Protein AF-A0A6L8XYD8-F1 (afdb_monomer_lite)

Radius of gyration: 29.07 Å; chains: 1; bounding box: 56×90×40 Å

Organism: NCBI:txid418240

Sequence (164 aa):
MSEISEVIQYLWQITEGWHLLPPSGKKESLHRYLQVWNFSRLAPAAAFGQTERKNKNMGYSQGLYEREVIIRFSDADSEANLYTASPVWIRKFDKLVAEHPENFREVKKETYQGKVIAKDYTFPKRFLSVRTKDIKRNLTDEQRKEISDQMKTMRAKRKTDSMP

Foldseek 3Di:
DDPPVVVVVVVVVVVVPPPDDDPDDDPVVVVVVVVVVVVVPPDPPPPPPPPPPVPPPPDDDDDPVRFDWDWDDDPVDQKIKIKTQHPVVVVVLVVCCVVPVVFKDWDDFDDDPNHTRMTMMMGGPVVDDDDPDDPPDPQDPVNVVVVVVVVVVVVVVVVVVPDD

Structure (mmCIF, N/CA/C/O backbone):
data_AF-A0A6L8XYD8-F1
#
_entry.id   AF-A0A6L8XYD8-F1
#
loop_
_atom_site.group_PDB
_atom_site.id
_atom_site.type_symbol
_atom_site.label_atom_id
_atom_site.label_alt_id
_atom_site.label_comp_id
_atom_site.label_asym_id
_atom_site.label_entity_id
_atom_site.label_seq_id
_atom_site.pdbx_PDB_ins_code
_atom_site.Cartn_x
_atom_site.Cartn_y
_atom_site.Cartn_z
_atom_site.occupancy
_atom_site.B_iso_or_equiv
_atom_site.auth_seq_id
_atom_site.auth_comp_id
_atom_site.auth_asym_id
_atom_site.auth_atom_id
_atom_site.pdbx_PDB_model_num
ATOM 1 N N . MET A 1 1 ? 33.872 68.572 9.509 1.00 43.12 1 MET A N 1
ATOM 2 C CA . MET A 1 1 ? 32.804 68.054 8.629 1.00 43.12 1 MET A CA 1
ATOM 3 C C . MET A 1 1 ? 33.426 67.314 7.461 1.00 43.12 1 MET A C 1
ATOM 5 O O . MET A 1 1 ? 34.028 67.944 6.604 1.00 43.12 1 MET A O 1
ATOM 9 N N . SER A 1 2 ? 33.297 65.997 7.420 1.00 40.94 2 SER A N 1
ATOM 10 C CA . SER A 1 2 ? 32.634 65.325 6.297 1.00 40.94 2 SER A CA 1
ATOM 11 C C . SER A 1 2 ? 32.635 63.829 6.591 1.00 40.94 2 SER A C 1
ATOM 13 O O . SER A 1 2 ? 33.678 63.204 6.760 1.00 40.94 2 SER A O 1
ATOM 15 N N . GLU A 1 3 ? 31.431 63.280 6.685 1.00 53.12 3 GLU A N 1
ATOM 16 C CA . GLU A 1 3 ? 31.060 61.898 7.023 1.00 53.12 3 GLU A CA 1
ATOM 17 C C . GLU A 1 3 ? 31.572 60.844 6.013 1.00 53.12 3 GLU A C 1
ATOM 19 O O . GLU A 1 3 ? 31.119 59.706 5.990 1.00 53.12 3 GLU A O 1
ATOM 24 N N . ILE A 1 4 ? 32.538 61.200 5.165 1.00 47.22 4 ILE A N 1
ATOM 25 C CA . ILE A 1 4 ? 33.105 60.337 4.123 1.00 47.22 4 ILE A CA 1
ATOM 26 C C . ILE A 1 4 ? 34.271 59.499 4.682 1.00 47.22 4 ILE A C 1
ATOM 28 O O . ILE A 1 4 ? 34.589 58.438 4.148 1.00 47.22 4 ILE A O 1
ATOM 32 N N . SER A 1 5 ? 34.876 59.921 5.797 1.00 45.50 5 SER A N 1
ATOM 33 C CA . SER A 1 5 ? 36.032 59.239 6.398 1.00 45.50 5 SER A CA 1
ATOM 34 C C . SER A 1 5 ? 35.672 57.940 7.136 1.00 45.50 5 SER A C 1
ATOM 36 O O . SER A 1 5 ? 36.442 56.982 7.093 1.00 45.50 5 SER A O 1
ATOM 38 N N . GLU A 1 6 ? 34.509 57.864 7.788 1.00 45.56 6 GLU A N 1
ATOM 39 C CA . GLU A 1 6 ? 34.119 56.669 8.561 1.00 45.56 6 GLU A CA 1
ATOM 40 C C . GLU A 1 6 ? 33.593 55.535 7.669 1.00 45.56 6 GLU A C 1
ATOM 42 O O . GLU A 1 6 ? 33.828 54.358 7.947 1.00 45.56 6 GLU A O 1
ATOM 47 N N . VAL A 1 7 ? 32.968 55.867 6.534 1.00 47.25 7 VAL A N 1
ATOM 48 C CA . VAL A 1 7 ? 32.465 54.869 5.572 1.00 47.25 7 VAL A CA 1
ATOM 49 C C . VAL A 1 7 ? 33.617 54.113 4.899 1.00 47.25 7 VAL A C 1
ATOM 51 O O . VAL A 1 7 ? 33.503 52.915 4.638 1.00 47.25 7 VAL A O 1
ATOM 54 N N . ILE A 1 8 ? 34.754 54.777 4.670 1.00 47.66 8 ILE A N 1
ATOM 55 C CA . ILE A 1 8 ? 35.939 54.156 4.058 1.00 47.66 8 ILE A CA 1
ATOM 56 C C . ILE A 1 8 ? 36.666 53.241 5.057 1.00 47.66 8 ILE A C 1
ATOM 58 O O . ILE A 1 8 ? 37.133 52.172 4.666 1.00 47.66 8 ILE A O 1
ATOM 62 N N . GLN A 1 9 ? 36.689 53.581 6.352 1.00 42.62 9 GLN A N 1
ATOM 63 C CA . GLN A 1 9 ? 37.234 52.686 7.382 1.00 42.62 9 GLN A CA 1
ATOM 64 C C . GLN A 1 9 ? 36.349 51.454 7.625 1.00 42.62 9 GLN A C 1
ATOM 66 O O . GLN A 1 9 ? 36.878 50.356 7.796 1.00 42.62 9 GLN A O 1
ATOM 71 N N . TYR A 1 10 ? 35.020 51.586 7.543 1.00 43.97 10 TYR A N 1
ATOM 72 C CA . TYR A 1 10 ? 34.115 50.435 7.644 1.00 43.97 10 TYR A CA 1
ATOM 73 C C . TYR A 1 10 ? 34.229 49.492 6.432 1.00 43.97 10 TYR A C 1
ATOM 75 O O . TYR A 1 10 ? 34.134 48.272 6.565 1.00 43.97 10 TYR A O 1
ATOM 83 N N . LEU A 1 11 ? 34.508 50.039 5.244 1.00 39.44 11 LEU A N 1
ATOM 84 C CA . LEU A 1 11 ? 34.733 49.250 4.030 1.00 39.44 11 LEU A CA 1
ATOM 85 C C . LEU A 1 11 ? 36.066 48.487 4.030 1.00 39.44 11 LEU A C 1
ATOM 87 O O . LEU A 1 11 ? 36.155 47.461 3.358 1.00 39.44 11 LEU A O 1
ATOM 91 N N . TRP A 1 12 ? 37.065 48.919 4.808 1.00 38.31 12 TRP A N 1
ATOM 92 C CA . TRP A 1 12 ? 38.353 48.221 4.909 1.00 38.31 12 TRP A CA 1
ATOM 93 C C . TRP A 1 12 ? 38.330 47.026 5.885 1.00 38.31 12 TRP A C 1
ATOM 95 O O . TRP A 1 12 ? 39.094 46.079 5.719 1.00 38.31 12 TRP A O 1
ATOM 105 N N . GLN A 1 13 ? 37.394 46.990 6.843 1.00 41.41 13 GLN A N 1
ATOM 106 C CA . GLN A 1 13 ? 37.168 45.810 7.700 1.00 41.41 13 GLN A CA 1
ATOM 107 C C . GLN A 1 13 ? 36.401 44.676 6.998 1.00 41.41 13 GLN A C 1
ATOM 109 O O . GLN A 1 13 ? 36.492 43.521 7.408 1.00 41.41 13 GLN A O 1
ATOM 114 N N . ILE A 1 14 ? 35.673 44.970 5.916 1.00 44.12 14 ILE A N 1
ATOM 115 C CA . ILE A 1 14 ? 34.923 43.963 5.141 1.00 44.12 14 ILE A CA 1
ATOM 116 C C . ILE A 1 14 ? 35.840 43.238 4.132 1.00 44.12 14 ILE A C 1
ATOM 118 O O . ILE A 1 14 ? 35.513 42.156 3.643 1.00 44.12 14 ILE A O 1
ATOM 122 N N . THR A 1 15 ? 37.026 43.786 3.853 1.00 44.16 15 THR A N 1
ATOM 123 C CA . THR A 1 15 ? 37.979 43.252 2.868 1.00 44.16 15 THR A CA 1
ATOM 124 C C . THR A 1 15 ? 38.973 42.212 3.396 1.00 44.16 15 THR A C 1
ATOM 126 O O . THR A 1 15 ? 39.823 41.784 2.625 1.00 44.16 15 THR A O 1
ATOM 129 N N . GLU A 1 16 ? 38.846 41.714 4.631 1.00 41.59 16 GLU A N 1
ATOM 130 C CA . GLU A 1 16 ? 39.629 40.549 5.112 1.00 41.59 16 GLU A CA 1
ATOM 131 C C . GLU A 1 16 ? 38.852 39.215 5.082 1.00 41.59 16 GLU A C 1
ATOM 133 O O . GLU A 1 16 ? 39.340 38.174 5.513 1.00 41.59 16 GLU A O 1
ATOM 138 N N . GLY A 1 17 ? 37.652 39.196 4.493 1.00 44.12 17 GLY A N 1
ATOM 139 C CA . GLY A 1 17 ? 36.854 37.978 4.294 1.00 44.12 17 GLY A CA 1
ATOM 140 C C . GLY A 1 17 ? 37.134 37.206 2.994 1.00 44.12 17 GLY A C 1
ATOM 141 O O . GLY A 1 17 ? 36.289 36.421 2.565 1.00 44.12 17 GLY A O 1
ATOM 142 N N . TRP A 1 18 ? 38.270 37.422 2.321 1.00 45.97 18 TRP A N 1
ATOM 143 C CA . TRP A 1 18 ? 38.593 36.812 1.016 1.00 45.97 18 TRP A CA 1
ATOM 144 C C . TRP A 1 18 ? 39.134 35.373 1.106 1.00 45.97 18 TRP A C 1
ATOM 146 O O . TRP A 1 18 ? 40.081 35.018 0.410 1.00 45.97 18 TRP A O 1
ATOM 156 N N . HIS A 1 19 ? 38.517 34.509 1.917 1.00 46.06 19 HIS A N 1
ATOM 157 C CA . HIS A 1 19 ? 38.915 33.095 2.009 1.00 46.06 19 HIS A CA 1
ATOM 158 C C . HIS A 1 19 ? 37.807 32.070 1.721 1.00 46.06 19 HIS A C 1
ATOM 160 O O . HIS A 1 19 ? 37.962 30.897 2.049 1.00 46.06 19 HIS A O 1
ATOM 166 N N . LEU A 1 20 ? 36.713 32.464 1.052 1.00 49.69 20 LEU A N 1
ATOM 167 C CA . LEU A 1 20 ? 35.651 31.537 0.619 1.00 49.69 20 LEU A CA 1
ATOM 168 C C . LEU A 1 20 ? 35.099 31.847 -0.787 1.00 49.69 20 LEU A C 1
ATOM 170 O O . LEU A 1 20 ? 33.891 31.944 -0.991 1.00 49.69 20 LEU A O 1
ATOM 174 N N . LEU A 1 21 ? 35.977 31.970 -1.785 1.00 49.12 21 LEU A N 1
ATOM 175 C CA . LEU A 1 21 ? 35.578 31.846 -3.194 1.00 49.12 21 LEU A CA 1
ATOM 176 C C . LEU A 1 21 ? 35.954 30.447 -3.708 1.00 49.12 21 LEU A C 1
ATOM 178 O O . LEU A 1 21 ? 37.106 30.045 -3.543 1.00 49.12 21 LEU A O 1
ATOM 182 N N . PRO A 1 22 ? 35.038 29.691 -4.347 1.00 44.84 22 PRO A N 1
ATOM 183 C CA . PRO A 1 22 ? 35.421 28.467 -5.036 1.00 44.84 22 PRO A CA 1
ATOM 184 C C . PRO A 1 22 ? 36.307 28.802 -6.250 1.00 44.84 22 PRO A C 1
ATOM 186 O O . PRO A 1 22 ? 36.064 29.799 -6.943 1.00 44.84 22 PRO A O 1
ATOM 189 N N . PRO A 1 23 ? 37.320 27.975 -6.550 1.00 45.97 23 PRO A N 1
ATOM 190 C CA . PRO A 1 23 ? 38.299 28.276 -7.578 1.00 45.97 23 PRO A CA 1
ATOM 191 C C . PRO A 1 23 ? 37.729 27.916 -8.953 1.00 45.97 23 PRO A C 1
ATOM 193 O O . PRO A 1 23 ? 37.991 26.842 -9.479 1.00 45.97 23 PRO A O 1
ATOM 196 N N . SER A 1 24 ? 36.940 28.795 -9.572 1.00 43.94 24 SER A N 1
ATOM 197 C CA . SER A 1 24 ? 36.784 28.762 -11.034 1.00 43.94 24 SER A CA 1
ATOM 198 C C . SER A 1 24 ? 36.275 30.096 -11.574 1.00 43.94 24 SER A C 1
ATOM 200 O O . SER A 1 24 ? 35.127 30.487 -11.353 1.00 43.94 24 SER A O 1
ATOM 202 N N . GLY A 1 25 ? 37.145 30.795 -12.300 1.00 50.97 25 GLY A N 1
ATOM 203 C CA . GLY A 1 25 ? 36.884 32.100 -12.892 1.00 50.97 25 GLY A CA 1
ATOM 204 C C . GLY A 1 25 ? 35.943 32.056 -14.094 1.00 50.97 25 GLY A C 1
ATOM 205 O O . GLY A 1 25 ? 36.378 31.848 -15.224 1.00 50.97 25 GLY A O 1
ATOM 206 N N . LYS A 1 26 ? 34.664 32.373 -13.875 1.00 44.88 26 LYS A N 1
ATOM 207 C CA . LYS A 1 26 ? 33.763 32.849 -14.936 1.00 44.88 26 LYS A CA 1
ATOM 208 C C . LYS A 1 26 ? 33.040 34.112 -14.469 1.00 44.88 26 LYS A C 1
ATOM 210 O O . LYS A 1 26 ? 32.282 34.091 -13.503 1.00 44.88 26 LYS A O 1
ATOM 215 N N . LYS A 1 27 ? 33.301 35.226 -15.163 1.00 44.31 27 LYS A N 1
ATOM 216 C CA . LYS A 1 27 ? 32.815 36.585 -14.848 1.00 44.31 27 LYS A CA 1
ATOM 217 C C . LYS A 1 27 ? 31.280 36.736 -14.911 1.00 44.31 27 LYS A C 1
ATOM 219 O O . LYS A 1 27 ? 30.749 37.715 -14.400 1.00 44.31 27 LYS A O 1
ATOM 224 N N . GLU A 1 28 ? 30.557 35.755 -15.455 1.00 44.38 28 GLU A N 1
ATOM 225 C CA . GLU A 1 28 ? 29.086 35.748 -15.564 1.00 44.38 28 GLU A CA 1
ATOM 226 C C . GLU A 1 28 ? 28.351 35.497 -14.232 1.00 44.38 28 GLU A C 1
ATOM 228 O O . GLU A 1 28 ? 27.167 35.809 -14.106 1.00 44.38 28 GLU A O 1
ATOM 233 N N . SER A 1 29 ? 29.040 34.989 -13.205 1.00 51.06 29 SER A N 1
ATOM 234 C CA . SER A 1 29 ? 28.429 34.671 -11.904 1.00 51.06 29 SER A CA 1
ATOM 235 C C . SER A 1 29 ? 28.253 35.892 -10.991 1.00 51.06 29 SER A C 1
ATOM 237 O O . SER A 1 29 ? 27.360 35.910 -10.144 1.00 51.06 29 SER A O 1
ATOM 239 N N . LEU A 1 30 ? 29.065 36.939 -11.177 1.00 45.72 30 LEU A N 1
ATOM 240 C CA . LEU A 1 30 ? 29.056 38.138 -10.327 1.00 45.72 30 LEU A CA 1
ATOM 241 C C . LEU A 1 30 ? 27.814 39.007 -10.565 1.00 45.72 30 LEU A C 1
ATOM 243 O O . LEU A 1 30 ? 27.228 39.529 -9.618 1.00 45.72 30 LEU A O 1
ATOM 247 N N . HIS A 1 31 ? 27.349 39.090 -11.814 1.00 46.00 31 HIS A N 1
ATOM 248 C CA . HIS A 1 31 ? 26.161 39.867 -12.179 1.00 46.00 31 HIS A CA 1
ATOM 249 C C . HIS A 1 31 ? 24.880 39.294 -11.552 1.00 46.00 31 HIS A C 1
ATOM 251 O O . HIS A 1 31 ? 23.987 40.036 -11.149 1.00 46.00 31 HIS A O 1
ATOM 257 N N . ARG A 1 32 ? 24.810 37.963 -11.410 1.00 45.28 32 ARG A N 1
ATOM 258 C CA . ARG A 1 32 ? 23.671 37.271 -10.792 1.00 45.28 32 ARG A CA 1
ATOM 259 C C . ARG A 1 32 ? 23.660 37.439 -9.266 1.00 45.28 32 ARG A C 1
ATOM 261 O O . ARG A 1 32 ? 22.590 37.509 -8.673 1.00 45.28 32 ARG A O 1
ATOM 268 N N . TYR A 1 33 ? 24.834 37.575 -8.645 1.00 48.31 33 TYR A N 1
ATOM 269 C CA . TYR A 1 33 ? 24.971 37.802 -7.203 1.00 48.31 33 TYR A CA 1
ATOM 270 C C . TYR A 1 33 ? 24.671 39.257 -6.808 1.00 48.31 33 TYR A C 1
ATOM 272 O O . TYR A 1 33 ? 23.967 39.506 -5.831 1.00 48.31 33 TYR A O 1
ATOM 280 N N . LEU A 1 34 ? 25.116 40.223 -7.620 1.00 48.47 34 LEU A N 1
ATOM 281 C CA . LEU A 1 34 ? 24.828 41.647 -7.411 1.00 48.47 34 LEU A CA 1
ATOM 282 C C . LEU A 1 34 ? 23.338 41.980 -7.581 1.00 48.47 34 LEU A C 1
ATOM 284 O O . LEU A 1 34 ? 22.819 42.823 -6.851 1.00 48.47 34 LEU A O 1
ATOM 288 N N . GLN A 1 35 ? 22.622 41.290 -8.480 1.00 46.16 35 GLN A N 1
ATOM 289 C CA . GLN A 1 35 ? 21.172 41.473 -8.621 1.00 46.16 35 GLN A CA 1
ATOM 290 C C . GLN A 1 35 ? 20.387 40.984 -7.399 1.00 46.16 35 GLN A C 1
ATOM 292 O O . GLN A 1 35 ? 19.465 41.670 -6.973 1.00 46.16 35 GLN A O 1
ATOM 297 N N . VAL A 1 36 ? 20.773 39.862 -6.785 1.00 46.62 36 VAL A N 1
ATOM 298 C CA . VAL A 1 36 ? 20.124 39.368 -5.556 1.00 46.62 36 VAL A CA 1
ATOM 299 C C . VAL A 1 36 ? 20.390 40.305 -4.373 1.00 46.62 36 VAL A C 1
ATOM 301 O O . VAL A 1 36 ? 19.508 40.523 -3.545 1.00 46.62 36 VAL A O 1
ATOM 304 N N . TRP A 1 37 ? 21.581 40.907 -4.307 1.00 39.97 37 TRP A N 1
ATOM 305 C CA . TRP A 1 37 ? 21.963 41.772 -3.190 1.00 39.97 37 TRP A CA 1
ATOM 306 C C . TRP A 1 37 ? 21.368 43.187 -3.279 1.00 39.97 37 TRP A C 1
ATOM 308 O O . TRP A 1 37 ? 20.907 43.719 -2.270 1.00 39.97 37 TRP A O 1
ATOM 318 N N . ASN A 1 38 ? 21.284 43.772 -4.481 1.00 40.91 38 ASN A N 1
ATOM 319 C CA . ASN A 1 38 ? 20.640 45.078 -4.677 1.00 40.91 38 ASN A CA 1
ATOM 320 C C . ASN A 1 38 ? 19.109 45.021 -4.533 1.00 40.91 38 ASN A C 1
ATOM 322 O O . ASN A 1 38 ? 18.507 46.000 -4.092 1.00 40.91 38 ASN A O 1
ATOM 326 N N . PHE A 1 39 ? 18.472 43.884 -4.835 1.00 33.72 39 PHE A N 1
ATOM 327 C CA . PHE A 1 39 ? 17.016 43.742 -4.706 1.00 33.72 39 PHE A CA 1
ATOM 328 C C . PHE A 1 39 ? 16.542 43.722 -3.243 1.00 33.72 39 PHE A C 1
ATOM 330 O O . PHE A 1 39 ? 15.450 44.194 -2.942 1.00 33.72 39 PHE A O 1
ATOM 337 N N . SER A 1 40 ? 17.380 43.250 -2.314 1.00 44.06 40 SER A N 1
ATOM 338 C CA . SER A 1 40 ? 17.044 43.216 -0.883 1.00 44.06 40 SER A CA 1
ATOM 339 C C . SER A 1 40 ? 17.183 44.564 -0.170 1.00 44.06 40 SER A C 1
ATOM 341 O O . SER A 1 40 ? 16.674 44.705 0.937 1.00 44.06 40 SER A O 1
ATOM 343 N N . ARG A 1 41 ? 17.864 45.558 -0.763 1.00 44.16 41 ARG A N 1
ATOM 344 C CA . ARG A 1 41 ? 18.170 46.835 -0.088 1.00 44.16 41 ARG A CA 1
ATOM 345 C C . ARG A 1 41 ? 17.298 48.017 -0.542 1.00 44.16 41 ARG A C 1
ATOM 347 O O . ARG A 1 41 ? 17.287 49.037 0.135 1.00 44.16 41 ARG A O 1
ATOM 354 N N . LEU A 1 42 ? 16.554 47.888 -1.645 1.00 44.19 42 LEU A N 1
ATOM 355 C CA . LEU A 1 42 ? 15.759 48.983 -2.233 1.00 44.19 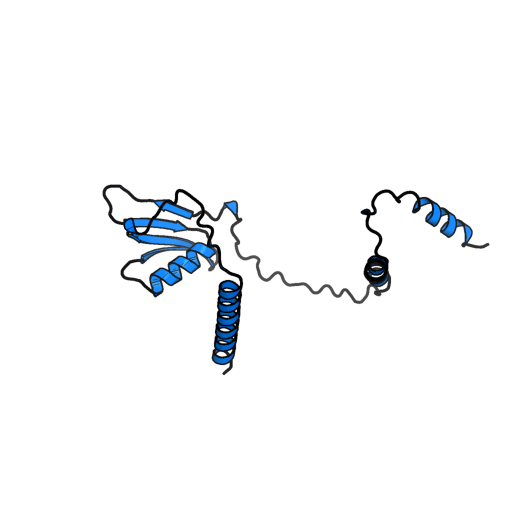42 LEU A CA 1
ATOM 356 C C . LEU A 1 42 ? 14.234 48.777 -2.205 1.00 44.19 42 LEU A C 1
ATOM 358 O O . LEU A 1 42 ? 13.504 49.611 -2.733 1.00 44.19 42 LEU A O 1
ATOM 362 N N . ALA A 1 43 ? 13.722 47.715 -1.580 1.00 39.94 43 ALA A N 1
ATOM 363 C CA . ALA A 1 43 ? 12.281 47.583 -1.378 1.00 39.94 43 ALA A CA 1
ATOM 364 C C . ALA A 1 43 ? 11.847 48.413 -0.150 1.00 39.94 43 ALA A C 1
ATOM 366 O O . ALA A 1 43 ? 12.286 48.106 0.962 1.00 39.94 43 ALA A O 1
ATOM 367 N N . PRO A 1 44 ? 10.996 49.449 -0.296 1.00 38.16 44 PRO A N 1
ATOM 368 C CA . PRO A 1 44 ? 10.419 50.134 0.852 1.00 38.16 44 PRO A CA 1
ATOM 369 C C . PRO A 1 44 ? 9.643 49.133 1.716 1.00 38.16 44 PRO A C 1
ATOM 371 O O . PRO A 1 44 ? 8.855 48.329 1.211 1.00 38.16 44 PRO A O 1
ATOM 374 N N . ALA A 1 45 ? 9.843 49.219 3.032 1.00 43.75 45 ALA A N 1
ATOM 375 C CA . ALA A 1 45 ? 9.264 48.367 4.076 1.00 43.75 45 ALA A CA 1
ATOM 376 C C . ALA A 1 45 ? 7.713 48.361 4.149 1.00 43.75 45 ALA A C 1
ATOM 378 O O . ALA A 1 45 ? 7.143 47.800 5.077 1.00 43.75 45 ALA A O 1
ATOM 379 N N . ALA A 1 46 ? 7.022 48.945 3.166 1.00 42.81 46 ALA A N 1
ATOM 380 C CA . ALA A 1 46 ? 5.567 49.007 3.049 1.00 42.81 46 ALA A CA 1
ATOM 381 C C . ALA A 1 46 ? 4.958 47.952 2.094 1.00 42.81 46 ALA A C 1
ATOM 383 O O . ALA A 1 46 ? 3.740 47.890 1.965 1.00 42.81 46 ALA A O 1
ATOM 384 N N . ALA A 1 47 ? 5.768 47.114 1.429 1.00 44.03 47 ALA A N 1
ATOM 385 C CA . ALA A 1 47 ? 5.280 46.092 0.485 1.00 44.03 47 ALA A CA 1
ATOM 386 C C . ALA A 1 47 ? 5.302 44.649 1.025 1.00 44.03 47 ALA A C 1
ATOM 388 O O . ALA A 1 47 ? 4.784 43.744 0.372 1.00 44.03 47 ALA A O 1
ATOM 389 N N . PHE A 1 48 ? 5.826 44.416 2.231 1.00 39.25 48 PHE A N 1
ATOM 390 C CA . PHE A 1 48 ? 5.564 43.175 2.961 1.00 39.25 48 PHE A CA 1
ATOM 391 C C . PHE A 1 48 ? 4.285 43.349 3.771 1.00 39.25 48 PHE A C 1
ATOM 393 O O . PHE A 1 48 ? 4.283 43.316 5.001 1.00 39.25 48 PHE A O 1
ATOM 400 N N . GLY A 1 49 ? 3.165 43.501 3.057 1.00 36.84 49 GLY A N 1
ATOM 401 C CA . GLY A 1 49 ? 1.919 42.993 3.598 1.00 36.84 49 GLY A CA 1
ATOM 402 C C . GLY A 1 49 ? 2.226 41.573 4.045 1.00 36.84 49 GLY A C 1
ATOM 403 O O . GLY A 1 49 ? 2.708 40.763 3.247 1.00 36.84 49 GLY A O 1
ATOM 404 N N . GLN A 1 50 ? 2.050 41.295 5.333 1.00 40.25 50 GLN A N 1
ATOM 405 C CA . GLN A 1 50 ? 1.97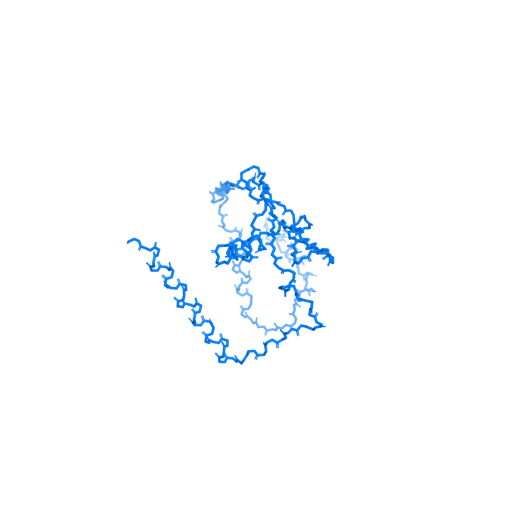6 39.926 5.791 1.00 40.25 50 GLN A CA 1
ATOM 406 C C . GLN A 1 50 ? 0.820 39.315 5.000 1.00 40.25 50 GLN A C 1
ATOM 408 O O . GLN A 1 50 ? -0.340 39.405 5.387 1.00 40.25 50 G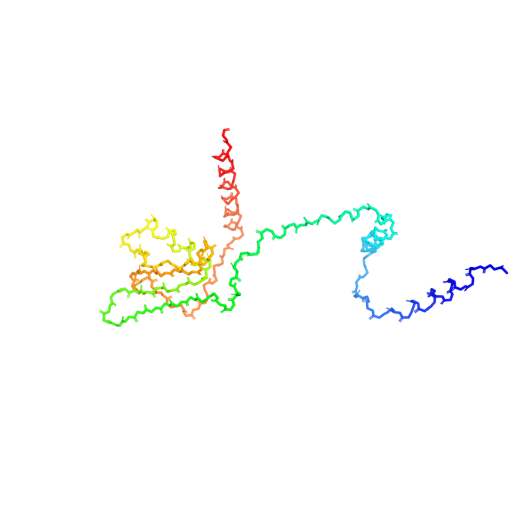LN A O 1
ATOM 413 N N . THR A 1 51 ? 1.108 38.720 3.841 1.00 37.53 51 THR A N 1
ATOM 414 C CA . THR A 1 51 ? 0.294 37.622 3.361 1.00 37.53 51 THR A CA 1
ATOM 415 C C . THR A 1 51 ? 0.434 36.596 4.459 1.00 37.53 51 THR A C 1
ATOM 417 O O . THR A 1 51 ? 1.386 35.813 4.474 1.00 37.53 51 THR A O 1
ATOM 420 N N . GLU A 1 52 ? -0.491 36.653 5.414 1.00 38.59 52 GLU A N 1
ATOM 421 C CA . GLU A 1 52 ? -0.909 35.507 6.181 1.00 38.59 52 GLU A CA 1
ATOM 422 C C . GLU A 1 52 ? -1.208 34.429 5.144 1.00 38.59 52 GLU A C 1
ATOM 424 O O . GLU A 1 52 ? -2.314 34.297 4.614 1.00 38.59 52 GLU A O 1
ATOM 429 N N . ARG A 1 53 ? -0.186 33.649 4.791 1.00 40.81 53 ARG A N 1
ATOM 430 C CA . ARG A 1 53 ? -0.403 32.316 4.275 1.00 40.81 53 ARG A CA 1
ATOM 431 C C . ARG A 1 53 ? -1.090 31.618 5.429 1.00 40.81 53 ARG A C 1
ATOM 433 O O . ARG A 1 53 ? -0.424 31.087 6.310 1.00 40.81 53 ARG A O 1
ATOM 440 N N . LYS A 1 54 ? -2.426 31.692 5.462 1.00 37.78 54 LYS A N 1
ATOM 441 C CA . LYS A 1 54 ? -3.251 30.849 6.315 1.00 37.78 54 LYS A CA 1
ATOM 442 C C . LYS A 1 54 ? -2.744 29.438 6.070 1.00 37.78 54 LYS A C 1
ATOM 444 O O . LYS A 1 54 ? -3.028 28.857 5.022 1.00 37.78 54 LYS A O 1
ATOM 449 N N . ASN A 1 55 ? -1.957 28.911 7.004 1.00 43.53 55 ASN A N 1
ATOM 450 C CA . ASN A 1 55 ? -1.584 27.511 7.043 1.00 43.53 55 ASN A CA 1
ATOM 451 C C . ASN A 1 55 ? -2.883 26.745 7.308 1.00 43.53 55 ASN A C 1
ATOM 453 O O . ASN A 1 55 ? -3.190 26.369 8.431 1.00 43.53 55 ASN A O 1
ATOM 457 N N . LYS A 1 56 ? -3.686 26.533 6.259 1.00 47.59 56 LYS A N 1
ATOM 458 C CA . LYS A 1 56 ? -4.950 25.782 6.291 1.00 47.59 56 LYS A CA 1
ATOM 459 C C . LYS A 1 56 ? -4.744 24.280 6.527 1.00 47.59 56 LYS A C 1
ATOM 461 O O . LYS A 1 56 ? -5.659 23.499 6.316 1.00 47.59 56 LYS A O 1
ATOM 466 N N . ASN A 1 57 ? -3.565 23.865 6.981 1.00 46.75 57 ASN A N 1
ATOM 467 C CA . ASN A 1 57 ? -3.226 22.476 7.236 1.00 46.75 57 ASN A CA 1
ATOM 468 C C . ASN A 1 57 ? -2.639 22.310 8.641 1.00 46.75 57 ASN A C 1
ATOM 470 O O . ASN A 1 57 ? -1.561 21.755 8.797 1.00 46.75 57 ASN A O 1
ATOM 474 N N . MET A 1 58 ? -3.384 22.707 9.674 1.00 49.66 58 MET A N 1
ATOM 475 C CA . MET A 1 58 ? -3.207 22.127 11.015 1.00 49.66 58 MET A CA 1
ATOM 476 C C . MET A 1 58 ? -3.946 20.780 11.110 1.00 49.66 58 MET A C 1
ATOM 478 O O . MET A 1 58 ? -4.667 20.507 12.060 1.00 49.66 58 MET A O 1
ATOM 482 N N . GLY A 1 59 ? -3.864 19.968 10.056 1.00 56.75 59 GLY A N 1
ATOM 483 C CA . GLY A 1 59 ? -4.444 18.632 10.056 1.00 56.75 59 GLY A CA 1
ATOM 484 C C . GLY A 1 59 ? -3.337 17.635 10.324 1.00 56.75 59 GLY A C 1
ATOM 485 O O . GLY A 1 59 ? -2.297 17.732 9.675 1.00 56.75 59 GLY A O 1
ATOM 486 N N . TYR A 1 60 ? -3.585 16.693 11.231 1.00 61.94 60 TYR A N 1
ATOM 487 C CA . TYR A 1 60 ? -2.656 15.629 11.604 1.00 61.94 60 TYR A CA 1
ATOM 488 C C . TYR A 1 60 ? -1.856 15.103 10.400 1.00 61.94 60 TYR A C 1
ATOM 490 O O . TYR A 1 60 ? -2.421 14.711 9.373 1.00 61.94 60 TYR A O 1
ATOM 498 N N . SER A 1 61 ? -0.531 15.167 10.514 1.00 64.75 61 SER A N 1
ATOM 499 C CA . SER A 1 61 ? 0.415 14.658 9.528 1.00 64.75 61 SER A CA 1
ATOM 500 C C . SER A 1 61 ? 1.434 13.827 10.278 1.00 64.75 61 SER A C 1
ATOM 502 O O . SER A 1 61 ? 2.308 14.387 10.932 1.00 64.75 61 SER A O 1
ATOM 504 N N . GLN A 1 62 ? 1.330 12.507 10.146 1.00 67.69 62 GLN A N 1
ATOM 505 C CA . GLN A 1 62 ? 2.295 11.590 10.740 1.00 67.69 62 GLN A CA 1
ATOM 506 C C . GLN A 1 62 ? 3.706 11.923 10.259 1.00 67.69 62 GLN A C 1
ATOM 508 O O . GLN A 1 62 ? 3.902 12.179 9.058 1.00 67.69 62 GLN A O 1
ATOM 513 N N . GLY A 1 63 ? 4.670 11.911 11.174 1.00 75.25 63 GLY A N 1
ATOM 514 C CA . GLY A 1 63 ? 6.089 12.022 10.852 1.00 75.25 63 GLY A CA 1
ATOM 515 C C . GLY A 1 63 ? 6.540 10.870 9.949 1.00 75.25 63 GLY A C 1
ATOM 516 O O . GLY A 1 63 ? 5.904 9.822 9.899 1.00 75.25 63 GLY A O 1
ATOM 517 N N . LEU A 1 64 ? 7.640 11.033 9.204 1.00 75.06 64 LEU A N 1
ATOM 518 C CA . LEU A 1 64 ? 8.127 9.977 8.298 1.00 75.06 64 LEU A CA 1
ATOM 519 C C . LEU A 1 64 ? 8.426 8.658 9.030 1.00 75.06 64 LEU A C 1
ATOM 521 O O . LEU A 1 64 ? 8.176 7.596 8.471 1.00 75.06 64 LEU A O 1
ATOM 525 N N . TYR A 1 65 ? 8.901 8.740 10.274 1.00 71.06 65 TYR A N 1
ATOM 526 C CA . TYR A 1 65 ? 9.199 7.582 11.119 1.00 71.06 65 TYR A CA 1
ATOM 527 C C . TYR A 1 65 ? 7.950 6.877 11.667 1.00 71.06 65 TYR A C 1
ATOM 529 O O . TYR A 1 65 ? 8.014 5.695 11.969 1.00 71.06 65 TYR A O 1
ATOM 537 N N . GLU A 1 66 ? 6.810 7.566 11.754 1.00 76.06 66 GLU A N 1
ATOM 538 C CA . GLU A 1 66 ? 5.539 6.991 12.229 1.00 76.06 66 GLU A CA 1
ATOM 539 C C . GLU A 1 66 ? 4.812 6.205 11.123 1.00 76.06 66 GLU A C 1
ATOM 541 O O . GLU A 1 66 ? 3.873 5.455 11.381 1.00 76.06 66 GLU A O 1
ATOM 546 N N . ARG A 1 67 ? 5.228 6.381 9.862 1.00 87.56 67 ARG A N 1
ATOM 547 C CA . ARG A 1 67 ? 4.577 5.797 8.683 1.00 87.56 67 ARG A CA 1
ATOM 548 C C . ARG A 1 67 ? 5.160 4.431 8.352 1.00 87.56 67 ARG A C 1
ATOM 550 O O . ARG A 1 67 ? 5.866 4.268 7.354 1.00 87.56 67 ARG A O 1
ATOM 557 N N . GLU A 1 68 ? 4.848 3.449 9.179 1.00 91.06 68 GLU A N 1
ATOM 558 C CA . GLU A 1 68 ? 5.312 2.081 8.978 1.00 91.06 68 GLU A CA 1
ATOM 559 C C . GLU A 1 68 ? 4.484 1.295 7.946 1.00 91.06 68 GLU A C 1
ATOM 561 O O . GLU A 1 68 ? 3.357 1.644 7.564 1.00 91.06 68 GLU A O 1
ATOM 566 N N . VAL A 1 69 ? 5.095 0.217 7.460 1.00 95.19 69 VAL A N 1
ATOM 567 C CA . VAL A 1 69 ? 4.497 -0.774 6.567 1.00 95.19 69 VAL A CA 1
ATOM 568 C C . VAL A 1 69 ? 4.855 -2.135 7.147 1.00 95.19 69 VAL A C 1
ATOM 570 O O . VAL A 1 69 ? 6.030 -2.495 7.172 1.00 95.19 69 VAL A O 1
ATOM 573 N N . ILE A 1 70 ? 3.858 -2.883 7.610 1.00 95.75 70 ILE A N 1
ATOM 574 C CA . ILE A 1 70 ? 4.052 -4.192 8.235 1.00 95.75 70 ILE A CA 1
ATOM 575 C C . ILE A 1 70 ? 3.293 -5.230 7.419 1.00 95.75 70 ILE A C 1
ATOM 577 O O . ILE A 1 70 ? 2.078 -5.140 7.264 1.00 95.75 70 ILE A O 1
ATOM 581 N N . ILE A 1 71 ? 4.009 -6.242 6.933 1.00 96.44 71 ILE A N 1
ATOM 582 C CA . ILE A 1 71 ? 3.423 -7.393 6.243 1.00 96.44 71 ILE A CA 1
ATOM 583 C C . ILE A 1 71 ? 3.570 -8.609 7.153 1.00 96.44 71 ILE A C 1
ATOM 585 O O . ILE A 1 71 ? 4.679 -8.950 7.558 1.00 96.44 71 ILE A O 1
ATOM 589 N N . ARG A 1 72 ? 2.450 -9.257 7.472 1.00 96.00 72 ARG A N 1
ATOM 590 C CA . ARG A 1 72 ? 2.373 -10.449 8.322 1.00 96.00 72 ARG A CA 1
ATOM 591 C C . ARG A 1 72 ? 1.688 -11.574 7.564 1.00 96.00 72 ARG A C 1
ATOM 593 O O . ARG A 1 72 ? 0.676 -11.350 6.912 1.00 96.00 72 ARG A O 1
ATOM 600 N N . PHE A 1 73 ? 2.214 -12.781 7.674 1.00 95.62 73 PHE A N 1
ATOM 601 C CA . PHE A 1 73 ? 1.572 -13.997 7.187 1.00 95.62 73 PHE A CA 1
ATOM 602 C C . PHE A 1 73 ? 1.993 -15.164 8.077 1.00 95.62 73 PHE A C 1
ATOM 604 O O . PHE A 1 73 ? 3.061 -15.119 8.687 1.00 95.62 73 PHE A O 1
ATOM 611 N N . SER A 1 74 ? 1.147 -16.186 8.155 1.00 93.25 74 SER A N 1
ATOM 612 C CA . SER A 1 74 ? 1.458 -17.444 8.829 1.00 93.25 74 SER A CA 1
ATOM 613 C C . SER A 1 74 ? 1.810 -18.522 7.792 1.00 93.25 74 SER A C 1
ATOM 615 O O . SER A 1 74 ? 1.600 -18.348 6.584 1.00 93.25 74 SER A O 1
ATOM 617 N N . ASP A 1 75 ? 2.365 -19.643 8.248 1.00 92.06 75 ASP A N 1
ATOM 618 C CA . ASP A 1 75 ? 2.574 -20.810 7.382 1.00 92.06 75 ASP A CA 1
ATOM 619 C C . ASP A 1 75 ? 1.291 -21.613 7.152 1.00 92.06 75 ASP A C 1
ATOM 621 O O . ASP A 1 75 ? 1.176 -22.287 6.131 1.00 92.06 75 ASP A O 1
ATOM 625 N N . ALA A 1 76 ? 0.317 -21.494 8.057 1.00 92.00 76 ALA A N 1
ATOM 626 C CA . ALA A 1 76 ? -0.986 -22.139 7.933 1.00 92.00 76 ALA A CA 1
ATOM 627 C C . ALA A 1 76 ? -1.883 -21.449 6.891 1.00 92.00 76 ALA A C 1
ATOM 629 O O . ALA A 1 76 ? -2.668 -22.114 6.216 1.00 92.00 76 ALA A O 1
ATOM 630 N N . ASP A 1 77 ? -1.746 -20.129 6.734 1.00 91.38 77 ASP A N 1
ATOM 631 C CA . ASP A 1 77 ? -2.596 -19.331 5.855 1.00 91.38 77 ASP A CA 1
ATOM 632 C C . ASP A 1 77 ? -1.982 -19.123 4.464 1.00 91.38 77 ASP A C 1
ATOM 634 O O . ASP A 1 77 ? -0.770 -18.963 4.271 1.00 91.38 77 ASP A O 1
ATOM 638 N N . SER A 1 78 ? -2.858 -19.063 3.460 1.00 93.44 78 SER A N 1
ATOM 639 C CA . SER A 1 78 ? -2.482 -18.745 2.075 1.00 93.44 78 SER A CA 1
ATOM 640 C C . SER A 1 78 ? -2.458 -17.237 1.782 1.00 93.44 78 SER A C 1
ATOM 642 O O . SER A 1 78 ? -1.985 -16.813 0.720 1.00 93.44 78 SER A O 1
ATOM 644 N N . GLU A 1 79 ? -2.926 -16.419 2.725 1.00 95.88 79 GLU A N 1
ATOM 645 C CA . GLU A 1 79 ? -3.037 -14.966 2.616 1.00 95.88 79 GLU A CA 1
ATOM 646 C C . GLU A 1 79 ? -2.035 -14.246 3.530 1.00 95.88 79 GLU A C 1
ATOM 648 O O . GLU A 1 79 ? -1.578 -14.765 4.547 1.00 95.88 79 GLU A O 1
ATOM 653 N N . ALA A 1 80 ? -1.688 -13.023 3.146 1.00 97.00 80 ALA A N 1
ATOM 654 C CA . ALA A 1 80 ? -0.893 -12.089 3.919 1.00 97.00 80 ALA A CA 1
ATOM 655 C C . ALA A 1 80 ? -1.745 -10.878 4.308 1.00 97.00 80 ALA A C 1
ATOM 657 O O . ALA A 1 80 ? -2.572 -10.404 3.528 1.00 97.00 80 ALA A O 1
ATOM 658 N N . ASN A 1 81 ? -1.495 -10.360 5.506 1.00 96.81 81 ASN A N 1
ATOM 659 C CA . ASN A 1 81 ? -2.061 -9.127 6.027 1.00 96.81 81 ASN A CA 1
ATOM 660 C C . ASN A 1 81 ? -1.032 -7.997 5.941 1.00 96.81 81 ASN A C 1
ATOM 662 O O . ASN A 1 81 ? 0.109 -8.146 6.381 1.00 96.81 81 ASN A O 1
ATOM 666 N N . LEU A 1 82 ? -1.440 -6.856 5.400 1.00 97.25 82 LEU A N 1
ATOM 667 C CA . LEU A 1 82 ? -0.644 -5.637 5.322 1.00 97.25 82 LEU A CA 1
ATOM 668 C C . LEU A 1 82 ? -1.304 -4.558 6.169 1.00 97.25 82 LEU A C 1
ATOM 670 O O . LEU A 1 82 ? -2.376 -4.097 5.801 1.00 97.25 82 LEU A O 1
ATOM 674 N N . TYR A 1 83 ? -0.617 -4.108 7.214 1.00 97.12 83 TYR A N 1
ATOM 675 C CA . TYR A 1 83 ? -0.899 -2.834 7.873 1.00 97.12 83 TYR A CA 1
ATOM 676 C C . TYR A 1 83 ? -0.016 -1.754 7.246 1.00 97.12 83 TYR A C 1
ATOM 678 O O . TYR A 1 83 ? 1.191 -1.954 7.057 1.00 97.12 83 TYR A O 1
ATOM 686 N N . THR A 1 84 ? -0.585 -0.597 6.912 1.00 96.00 84 THR A N 1
ATOM 687 C CA . THR A 1 84 ? 0.215 0.527 6.427 1.00 96.00 84 THR A CA 1
ATOM 688 C C . THR A 1 84 ? -0.317 1.885 6.858 1.00 96.00 84 THR A C 1
ATOM 690 O O . THR A 1 84 ? -1.466 2.236 6.596 1.00 96.00 84 THR A O 1
ATOM 693 N N . ALA A 1 85 ? 0.583 2.687 7.427 1.00 94.31 85 ALA A N 1
A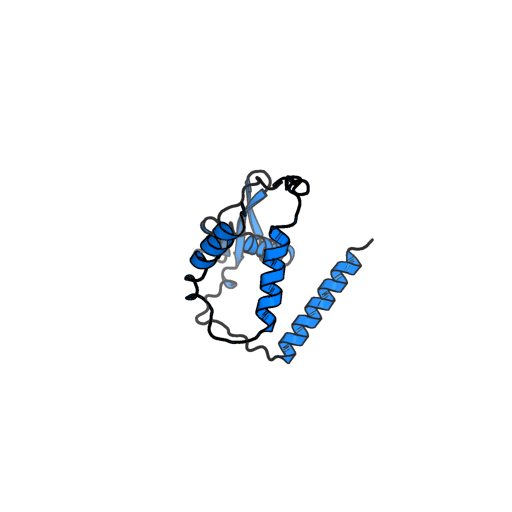TOM 694 C CA . ALA A 1 85 ? 0.409 4.120 7.657 1.00 94.31 85 ALA A CA 1
ATOM 695 C C . ALA A 1 85 ? 1.079 4.973 6.555 1.00 94.31 85 ALA A C 1
ATOM 697 O O . ALA A 1 85 ? 1.129 6.200 6.616 1.00 94.31 85 ALA A O 1
ATOM 698 N N . SER A 1 86 ? 1.627 4.342 5.508 1.00 93.00 86 SER A N 1
ATOM 699 C CA . SER A 1 86 ? 2.302 5.042 4.413 1.00 93.00 86 SER A CA 1
ATOM 700 C C . SER A 1 86 ? 1.304 5.491 3.336 1.00 93.00 86 SER A C 1
ATOM 702 O O . SER A 1 86 ? 0.723 4.650 2.644 1.00 93.00 86 SER A O 1
ATOM 704 N N . PRO A 1 87 ? 1.166 6.804 3.054 1.00 91.38 87 PRO A N 1
ATOM 705 C CA . PRO A 1 87 ? 0.215 7.300 2.052 1.00 91.38 87 PRO A CA 1
ATOM 706 C C . PRO A 1 87 ? 0.506 6.833 0.618 1.00 91.38 87 PRO A C 1
ATOM 708 O O . PRO A 1 87 ? -0.364 6.872 -0.252 1.00 91.38 87 PRO A O 1
ATOM 711 N N . VAL A 1 88 ? 1.752 6.450 0.319 1.00 93.00 88 VAL A N 1
ATOM 712 C CA . VAL A 1 88 ? 2.125 5.887 -0.990 1.00 93.00 88 VAL A CA 1
ATOM 713 C C . VAL A 1 88 ? 1.589 4.464 -1.123 1.00 93.00 88 VAL A C 1
ATOM 715 O O . VAL A 1 88 ? 1.013 4.128 -2.156 1.00 93.00 88 VAL A O 1
ATOM 718 N N . TRP A 1 89 ? 1.738 3.654 -0.075 1.00 95.56 89 TRP A N 1
ATOM 719 C CA . TRP A 1 89 ? 1.237 2.283 -0.043 1.00 95.56 89 TRP A CA 1
ATOM 720 C C . TRP A 1 89 ? -0.286 2.236 0.008 1.00 95.56 89 TRP A C 1
ATOM 722 O O . TRP A 1 89 ? -0.863 1.464 -0.749 1.00 95.56 89 TRP A O 1
ATOM 732 N N . ILE A 1 90 ? -0.927 3.122 0.779 1.00 95.38 90 ILE A N 1
ATOM 733 C CA . ILE A 1 90 ? -2.391 3.259 0.803 1.00 95.38 90 ILE A CA 1
ATOM 734 C C . ILE A 1 90 ? -2.934 3.487 -0.611 1.00 95.38 90 ILE A C 1
ATOM 736 O O . ILE A 1 90 ? -3.717 2.685 -1.096 1.00 95.38 90 ILE A O 1
ATOM 740 N N . ARG A 1 91 ? -2.443 4.503 -1.335 1.00 95.88 91 ARG A N 1
ATOM 741 C CA . ARG A 1 91 ? -2.899 4.780 -2.713 1.00 95.88 91 ARG A CA 1
ATOM 742 C C . ARG A 1 91 ? -2.664 3.612 -3.671 1.00 95.88 91 ARG A C 1
ATOM 744 O O . ARG A 1 91 ? -3.450 3.399 -4.589 1.00 95.88 91 ARG A O 1
ATOM 751 N N . LYS A 1 92 ? -1.558 2.886 -3.493 1.00 96.31 92 LYS A N 1
ATOM 752 C CA . LYS A 1 92 ? -1.230 1.719 -4.315 1.00 96.31 92 LYS A CA 1
ATOM 753 C C . LYS A 1 92 ? -2.213 0.577 -4.061 1.00 96.31 92 LYS A C 1
ATOM 755 O O . LYS A 1 92 ? -2.706 0.002 -5.023 1.00 96.31 92 LYS A O 1
ATOM 760 N N . PHE A 1 93 ? -2.481 0.257 -2.799 1.00 97.12 93 PHE A N 1
ATOM 761 C CA . PHE A 1 93 ? -3.384 -0.831 -2.441 1.00 97.12 93 PHE A CA 1
ATOM 762 C C . PHE A 1 93 ? -4.849 -0.473 -2.684 1.00 97.12 93 PHE A C 1
ATOM 764 O O . PHE A 1 93 ? -5.555 -1.313 -3.217 1.00 97.12 93 PHE A O 1
ATOM 771 N N . ASP A 1 94 ? -5.272 0.773 -2.462 1.00 96.81 94 ASP A N 1
ATOM 772 C CA . ASP A 1 94 ? -6.600 1.260 -2.869 1.00 96.81 94 ASP A CA 1
ATOM 773 C C . ASP A 1 94 ? -6.849 1.017 -4.361 1.00 96.81 94 ASP A C 1
ATOM 775 O O . ASP A 1 94 ? -7.910 0.545 -4.764 1.00 96.81 94 ASP A O 1
ATOM 779 N N . LYS A 1 95 ? -5.836 1.291 -5.190 1.00 97.56 95 LYS A N 1
ATOM 780 C CA . LYS A 1 95 ? -5.900 1.020 -6.624 1.00 97.56 95 LYS A CA 1
ATOM 781 C C . LYS A 1 95 ? -5.987 -0.483 -6.919 1.00 97.56 95 LYS A C 1
ATOM 783 O O . LYS A 1 95 ? -6.791 -0.879 -7.751 1.00 97.56 95 LYS A O 1
ATOM 788 N N . LEU A 1 96 ? -5.195 -1.311 -6.234 1.00 97.00 96 LEU A N 1
ATOM 789 C CA . LEU A 1 96 ? -5.228 -2.769 -6.407 1.00 97.00 96 LEU A CA 1
ATOM 790 C C . LEU A 1 96 ? -6.561 -3.382 -5.964 1.00 97.00 96 LEU A C 1
ATOM 792 O O . LEU A 1 96 ? -7.050 -4.279 -6.632 1.00 97.00 96 LEU A O 1
ATOM 796 N N . VAL A 1 97 ? -7.164 -2.884 -4.884 1.00 97.12 97 VAL A N 1
ATOM 797 C CA . VAL A 1 97 ? -8.499 -3.300 -4.429 1.00 97.12 97 VAL A CA 1
ATOM 798 C C . VAL A 1 97 ? -9.562 -2.904 -5.456 1.00 97.12 97 VAL A C 1
ATOM 800 O O . VAL A 1 97 ? -10.461 -3.689 -5.732 1.00 97.12 97 VAL A O 1
ATOM 803 N N . ALA A 1 98 ? -9.454 -1.714 -6.055 1.00 96.75 98 ALA A N 1
ATOM 804 C CA . ALA A 1 98 ? -10.390 -1.265 -7.084 1.00 96.75 98 ALA A CA 1
ATOM 805 C C . ALA A 1 98 ? -10.256 -2.042 -8.409 1.00 96.75 98 ALA A C 1
ATOM 807 O O . ALA A 1 98 ? -11.262 -2.309 -9.060 1.00 96.75 98 ALA A O 1
ATOM 808 N N . GLU A 1 99 ? -9.031 -2.383 -8.822 1.00 97.06 99 GLU A N 1
ATOM 809 C CA . GLU A 1 99 ? -8.761 -3.094 -10.083 1.00 97.06 99 GLU A CA 1
ATOM 810 C C . GLU A 1 99 ? -8.920 -4.618 -9.960 1.00 97.06 99 GLU A C 1
ATOM 812 O O . GLU A 1 99 ? -9.321 -5.265 -10.925 1.00 97.06 99 GLU A O 1
ATOM 817 N N . HIS A 1 100 ? -8.609 -5.184 -8.791 1.00 95.56 100 HIS A N 1
ATOM 818 C CA . HIS A 1 100 ? -8.527 -6.627 -8.540 1.00 95.56 100 HIS A CA 1
ATOM 819 C C . HIS A 1 100 ? -9.149 -7.019 -7.182 1.00 95.56 100 HIS A C 1
ATOM 821 O O . HIS A 1 100 ? -8.451 -7.562 -6.311 1.00 95.56 100 HIS A O 1
ATOM 827 N N . PRO A 1 101 ? -10.451 -6.749 -6.960 1.00 94.94 101 PRO A N 1
ATOM 828 C CA . PRO A 1 101 ? -11.122 -7.015 -5.683 1.00 94.94 101 PRO A CA 1
ATOM 829 C C . PRO A 1 101 ? -11.153 -8.504 -5.303 1.00 94.94 101 PRO A C 1
ATOM 831 O O . PRO A 1 101 ? -11.284 -8.846 -4.130 1.00 94.94 101 PRO A O 1
ATOM 834 N N . GLU A 1 102 ? -11.007 -9.408 -6.275 1.00 94.75 102 GLU A N 1
ATOM 835 C CA . GLU A 1 102 ? -10.921 -10.853 -6.052 1.00 94.75 102 GLU A CA 1
ATOM 836 C C . GLU A 1 102 ? -9.631 -11.271 -5.334 1.00 94.75 102 GLU A C 1
ATOM 838 O O . GLU A 1 102 ? -9.591 -12.301 -4.665 1.00 94.75 102 GLU A O 1
ATOM 843 N N . ASN A 1 103 ? -8.574 -10.469 -5.473 1.00 94.50 103 ASN A N 1
ATOM 844 C CA . ASN A 1 103 ? -7.255 -10.755 -4.925 1.00 94.50 103 ASN A CA 1
ATOM 845 C C . ASN A 1 103 ? -6.861 -9.806 -3.786 1.00 94.50 103 ASN A C 1
ATOM 847 O O . ASN A 1 103 ? -6.014 -10.162 -2.972 1.00 94.50 103 ASN A O 1
ATOM 851 N N . PHE A 1 104 ? -7.422 -8.599 -3.729 1.00 97.12 104 PHE A N 1
ATOM 852 C CA . PHE A 1 104 ? -7.073 -7.592 -2.731 1.00 97.12 104 PHE A CA 1
ATOM 853 C C . PHE A 1 104 ? -8.325 -7.107 -2.015 1.00 97.12 104 PHE A C 1
ATOM 855 O O . PHE A 1 104 ? -9.277 -6.656 -2.645 1.00 97.12 104 PHE A O 1
ATOM 862 N N . ARG A 1 105 ? -8.303 -7.151 -0.681 1.00 96.25 105 ARG A N 1
ATOM 863 C CA . ARG A 1 105 ? -9.428 -6.730 0.162 1.00 96.25 105 ARG A CA 1
ATOM 864 C C . ARG A 1 105 ? -8.964 -5.732 1.213 1.00 96.25 105 ARG A C 1
ATOM 866 O O . ARG A 1 105 ? -7.957 -5.971 1.874 1.00 96.25 105 ARG A O 1
ATOM 873 N N . GLU A 1 106 ? -9.695 -4.631 1.373 1.00 96.75 106 GLU A N 1
ATOM 874 C CA . GLU A 1 106 ? -9.537 -3.717 2.512 1.00 96.75 106 GLU A CA 1
ATOM 875 C C . GLU A 1 106 ? -10.254 -4.321 3.725 1.00 96.75 106 GLU A C 1
ATOM 877 O O . GLU A 1 106 ? -11.437 -4.646 3.655 1.00 96.75 106 GLU A O 1
ATOM 882 N N . VAL A 1 107 ? -9.524 -4.505 4.823 1.00 95.44 107 VAL A N 1
ATOM 883 C CA . VAL A 1 107 ? -10.033 -5.111 6.063 1.00 95.44 107 VAL A CA 1
ATOM 884 C C . VAL A 1 107 ? -10.423 -4.036 7.065 1.00 95.44 107 VAL A C 1
ATOM 886 O O . VAL A 1 107 ? -11.464 -4.125 7.713 1.00 95.44 107 VAL A O 1
ATOM 889 N N . LYS A 1 108 ? -9.577 -3.013 7.206 1.00 94.75 108 LYS A N 1
ATOM 890 C CA . LYS A 1 108 ? -9.746 -1.966 8.210 1.00 94.75 108 LYS A CA 1
ATOM 891 C C . LYS A 1 108 ? -9.245 -0.634 7.681 1.00 94.75 108 LYS A C 1
ATOM 893 O O . LYS A 1 108 ? -8.272 -0.565 6.933 1.00 94.75 108 LYS A O 1
ATOM 898 N N . LYS A 1 109 ? -9.890 0.434 8.140 1.00 95.00 109 LYS A N 1
ATOM 899 C CA . LYS A 1 109 ? -9.519 1.815 7.857 1.00 95.00 109 LYS A CA 1
ATOM 900 C C . LYS A 1 109 ? -9.472 2.607 9.146 1.00 95.00 109 LYS A C 1
ATOM 902 O O . LYS A 1 109 ? -10.463 2.679 9.866 1.00 95.00 109 LYS A O 1
ATOM 907 N N . GLU A 1 110 ? -8.337 3.235 9.405 1.00 91.81 110 GLU A N 1
ATOM 908 C CA . GLU A 1 110 ? -8.150 4.096 10.563 1.00 91.81 110 GLU A CA 1
ATOM 909 C C . GLU A 1 110 ? -8.156 5.553 10.126 1.00 91.81 110 GLU A C 1
ATOM 911 O O . GLU A 1 110 ? -7.439 5.968 9.207 1.00 91.81 110 GLU A O 1
ATOM 916 N N . THR A 1 111 ? -8.996 6.343 10.789 1.00 91.38 111 THR A N 1
ATOM 917 C CA . THR A 1 111 ? -9.142 7.765 10.505 1.00 91.38 111 THR A CA 1
ATOM 918 C C . THR A 1 111 ? -8.945 8.589 11.759 1.00 91.38 111 THR A C 1
ATOM 920 O O . THR A 1 111 ? -9.539 8.294 12.791 1.00 91.38 111 THR A O 1
ATOM 923 N N . TYR A 1 112 ? -8.189 9.673 11.641 1.00 84.75 112 TYR A N 1
ATOM 924 C CA . TYR A 1 112 ? -8.021 10.666 12.689 1.00 84.75 112 TYR A CA 1
ATOM 925 C C . TYR A 1 112 ? -8.330 12.049 12.121 1.00 84.75 112 TYR A C 1
ATOM 927 O O . TYR A 1 112 ? -7.821 12.422 11.064 1.00 84.75 112 TYR A O 1
ATOM 935 N N . GLN A 1 113 ? -9.213 12.793 12.794 1.00 86.19 113 GLN A N 1
ATOM 936 C CA . GLN A 1 113 ? -9.678 14.118 12.350 1.00 86.19 113 GLN A CA 1
ATOM 937 C C . GLN A 1 113 ? -10.171 14.132 10.885 1.00 86.19 113 GLN A C 1
ATOM 939 O O . GLN A 1 113 ? -9.858 15.033 10.110 1.00 86.19 113 GLN A O 1
ATOM 944 N N . GLY A 1 114 ? -10.900 13.087 10.477 1.00 81.62 114 GLY A N 1
ATOM 945 C CA . GLY A 1 114 ? -11.433 12.947 9.116 1.00 81.62 114 GLY A CA 1
ATOM 946 C C . GLY A 1 114 ? -10.398 12.590 8.041 1.00 81.62 114 GLY A C 1
ATOM 947 O O . GLY A 1 114 ? -10.758 12.451 6.874 1.00 81.62 114 GLY A O 1
ATOM 948 N N . LYS A 1 115 ? -9.123 12.403 8.403 1.00 84.62 115 LYS A N 1
ATOM 949 C CA . LYS A 1 115 ? -8.067 11.943 7.491 1.00 84.62 115 LYS A CA 1
ATOM 950 C C . LYS A 1 115 ? -7.755 10.476 7.727 1.00 84.62 115 LYS A C 1
ATOM 952 O O . LYS A 1 115 ? -7.692 10.032 8.867 1.00 84.62 115 LYS A O 1
ATOM 957 N N . VAL A 1 116 ? -7.524 9.735 6.647 1.00 88.44 116 VAL A N 1
ATOM 958 C CA . VAL A 1 116 ? -7.044 8.349 6.721 1.00 88.44 116 VAL A CA 1
ATOM 959 C C . VAL A 1 116 ? -5.590 8.360 7.166 1.00 88.44 116 VAL A C 1
ATOM 961 O O . VAL A 1 116 ? -4.757 8.968 6.492 1.00 88.44 116 VAL A O 1
ATOM 964 N N . ILE A 1 117 ? -5.310 7.708 8.290 1.00 90.44 117 ILE A N 1
ATOM 965 C CA . ILE A 1 117 ? -3.961 7.608 8.857 1.00 90.44 117 ILE A CA 1
ATOM 966 C C . ILE A 1 117 ? -3.339 6.237 8.606 1.00 90.44 117 ILE A C 1
ATOM 968 O O . ILE A 1 117 ? -2.143 6.158 8.359 1.00 90.44 117 ILE A O 1
ATOM 972 N N . ALA A 1 118 ? -4.144 5.175 8.586 1.00 93.00 118 ALA A N 1
ATOM 973 C CA . ALA A 1 118 ? -3.679 3.827 8.294 1.00 93.00 118 ALA A CA 1
ATOM 974 C C . ALA A 1 118 ? -4.793 2.969 7.689 1.00 93.00 118 ALA A C 1
ATOM 976 O O . ALA A 1 118 ? -5.982 3.286 7.809 1.00 93.00 118 ALA A O 1
ATOM 977 N N . LYS A 1 119 ? -4.398 1.890 7.016 1.00 97.06 119 LYS A N 1
ATOM 978 C CA . LYS A 1 119 ? -5.305 0.873 6.479 1.00 97.06 119 LYS A CA 1
ATOM 979 C C . LYS A 1 119 ? -4.697 -0.521 6.571 1.00 97.06 119 LYS A C 1
ATOM 981 O O . LYS A 1 119 ? -3.480 -0.668 6.429 1.00 97.06 119 LYS A O 1
ATOM 986 N N . ASP A 1 120 ? -5.587 -1.501 6.687 1.00 97.69 120 ASP A N 1
ATOM 987 C CA . ASP A 1 120 ? -5.272 -2.924 6.640 1.00 97.69 120 ASP A CA 1
ATOM 988 C C . ASP A 1 120 ? -5.817 -3.556 5.369 1.00 97.69 120 ASP A C 1
ATOM 990 O O . ASP A 1 120 ? -6.973 -3.336 4.996 1.00 97.69 120 ASP A O 1
ATOM 994 N N . TYR A 1 121 ? -4.998 -4.390 4.738 1.00 97.75 121 TYR A N 1
ATOM 995 C CA . TYR A 1 121 ? -5.352 -5.128 3.535 1.00 97.75 121 TYR A CA 1
ATOM 996 C C . TYR A 1 121 ? -5.018 -6.606 3.670 1.00 97.75 121 TYR A C 1
ATOM 998 O O . TYR A 1 121 ? -4.049 -6.976 4.329 1.00 97.75 121 TYR A O 1
ATOM 1006 N N . THR A 1 122 ? -5.773 -7.446 2.969 1.00 97.00 122 THR A N 1
ATOM 1007 C CA . THR A 1 122 ? -5.481 -8.872 2.801 1.00 97.00 122 THR A CA 1
ATOM 1008 C C . THR A 1 122 ? -5.307 -9.209 1.326 1.00 97.00 122 THR A C 1
ATOM 1010 O O . THR A 1 122 ? -6.033 -8.686 0.477 1.00 97.00 122 THR A O 1
ATOM 1013 N N . PHE A 1 123 ? -4.319 -10.052 1.022 1.00 97.19 123 PHE A N 1
ATOM 1014 C CA . PHE A 1 123 ? -4.007 -10.507 -0.335 1.00 97.19 123 PHE A CA 1
ATOM 1015 C C . PHE A 1 123 ? -3.240 -11.841 -0.321 1.00 97.19 123 PHE A C 1
ATOM 1017 O O . PHE A 1 123 ? -2.644 -12.191 0.696 1.00 97.19 123 PHE A O 1
ATOM 1024 N N . PRO A 1 124 ? -3.189 -12.598 -1.432 1.00 97.38 124 PRO A N 1
ATOM 1025 C CA . PRO A 1 124 ? -2.464 -13.864 -1.493 1.00 97.38 124 PRO A CA 1
ATOM 1026 C C . PRO A 1 124 ? -0.963 -13.744 -1.185 1.00 97.38 124 PRO A C 1
ATOM 1028 O O . PRO A 1 124 ? -0.246 -12.973 -1.830 1.00 97.38 124 PRO A O 1
ATOM 1031 N N . LYS A 1 125 ? -0.448 -14.607 -0.293 1.00 95.31 125 LYS A N 1
ATOM 1032 C CA . LYS A 1 125 ? 0.981 -14.669 0.083 1.00 95.31 125 LYS A CA 1
ATOM 1033 C C . LYS A 1 125 ? 1.898 -14.858 -1.130 1.00 95.31 125 LYS A C 1
ATOM 1035 O O . LYS A 1 125 ? 2.993 -14.308 -1.165 1.00 95.31 125 LYS A O 1
ATOM 1040 N N . ARG A 1 126 ? 1.428 -15.572 -2.161 1.00 94.69 126 ARG A N 1
ATOM 1041 C CA . ARG A 1 126 ? 2.163 -15.833 -3.417 1.00 94.69 126 ARG A CA 1
ATOM 1042 C C . ARG A 1 126 ? 2.585 -14.574 -4.189 1.00 94.69 126 ARG A C 1
ATOM 1044 O O . ARG A 1 126 ? 3.430 -14.669 -5.070 1.00 94.69 126 ARG A O 1
ATOM 1051 N N . PHE A 1 127 ? 2.001 -13.408 -3.901 1.00 94.31 127 PHE A N 1
ATOM 1052 C CA . PHE A 1 127 ? 2.396 -12.139 -4.526 1.00 94.31 127 PHE A CA 1
ATOM 1053 C C . PHE A 1 127 ? 3.596 -11.474 -3.841 1.00 94.31 127 PHE A C 1
ATOM 1055 O O . PHE A 1 127 ? 4.156 -10.515 -4.377 1.00 94.31 127 PHE A O 1
ATOM 1062 N N . LEU A 1 128 ? 4.011 -11.971 -2.673 1.00 92.50 128 LEU A N 1
ATOM 1063 C CA . LEU A 1 128 ? 5.221 -11.517 -2.005 1.00 92.50 128 LEU A CA 1
ATOM 1064 C C . LEU A 1 128 ? 6.443 -12.166 -2.648 1.00 92.50 128 LEU A C 1
ATOM 1066 O O . LEU A 1 128 ? 6.560 -13.385 -2.731 1.00 92.50 128 LEU A O 1
ATOM 1070 N N . SER A 1 129 ? 7.388 -11.330 -3.066 1.00 90.88 129 SER A N 1
ATOM 1071 C CA . SER A 1 129 ? 8.688 -11.769 -3.563 1.00 90.88 129 SER A CA 1
ATOM 1072 C C . SER A 1 129 ? 9.789 -11.026 -2.818 1.00 90.88 129 SER A C 1
ATOM 1074 O O . SER A 1 129 ? 9.843 -9.793 -2.891 1.00 90.88 129 SER A O 1
ATOM 1076 N N . VAL A 1 130 ? 10.688 -11.755 -2.160 1.00 89.06 130 VAL A N 1
ATOM 1077 C CA . VAL A 1 130 ? 11.953 -11.193 -1.669 1.00 89.06 130 VAL A CA 1
ATOM 1078 C C . VAL A 1 130 ? 12.963 -11.263 -2.805 1.00 89.06 130 VAL A C 1
ATOM 1080 O O . VAL A 1 130 ? 13.113 -12.297 -3.453 1.00 89.06 130 VAL A O 1
ATOM 1083 N N . ARG A 1 131 ? 13.630 -10.146 -3.092 1.00 86.50 131 ARG A N 1
ATOM 1084 C CA . ARG A 1 131 ? 14.596 -10.054 -4.191 1.00 86.50 131 ARG A CA 1
ATOM 1085 C C . ARG A 1 131 ? 16.013 -10.058 -3.640 1.00 86.50 131 ARG A C 1
ATOM 1087 O O . ARG A 1 131 ? 16.295 -9.367 -2.671 1.00 86.50 131 ARG A O 1
ATOM 1094 N N . THR A 1 132 ? 16.901 -10.799 -4.296 1.00 85.88 132 THR A N 1
ATOM 1095 C CA . THR A 1 132 ? 18.307 -10.941 -3.878 1.00 85.88 132 THR A CA 1
ATOM 1096 C C . THR A 1 132 ? 19.184 -9.769 -4.318 1.00 85.88 132 THR A C 1
ATOM 1098 O O . THR A 1 132 ? 20.230 -9.528 -3.726 1.00 85.88 132 THR A O 1
ATOM 1101 N N . LYS A 1 133 ? 18.809 -9.064 -5.391 1.00 85.38 133 LYS A N 1
ATOM 1102 C CA . LYS A 1 133 ? 19.593 -7.964 -5.968 1.00 85.38 133 LYS A CA 1
ATOM 1103 C C . LYS A 1 133 ? 18.680 -6.871 -6.506 1.00 85.38 133 LYS A C 1
ATOM 1105 O O . LYS A 1 133 ? 17.556 -7.145 -6.940 1.00 85.38 133 LYS A O 1
ATOM 1110 N N . ASP A 1 134 ? 19.208 -5.654 -6.546 1.00 79.38 134 ASP A N 1
ATOM 1111 C CA . ASP A 1 134 ? 18.569 -4.542 -7.235 1.00 79.38 134 ASP A CA 1
ATOM 1112 C C . ASP A 1 134 ? 18.479 -4.829 -8.734 1.00 79.38 134 ASP A C 1
ATOM 1114 O O . ASP A 1 134 ? 19.478 -5.088 -9.410 1.00 79.38 134 ASP A O 1
ATOM 1118 N N . ILE A 1 135 ? 17.267 -4.749 -9.280 1.00 71.06 135 ILE A N 1
ATOM 1119 C CA . ILE A 1 135 ? 17.053 -4.853 -10.722 1.00 71.06 135 ILE A CA 1
ATOM 1120 C C . ILE A 1 135 ? 17.377 -3.490 -11.331 1.00 71.06 135 ILE A C 1
ATOM 1122 O O . ILE A 1 135 ? 16.524 -2.601 -11.391 1.00 71.06 135 ILE A O 1
ATOM 1126 N N . LYS A 1 136 ? 18.611 -3.324 -11.809 1.00 70.31 136 LYS A N 1
ATOM 1127 C CA . LYS A 1 136 ? 18.967 -2.197 -12.674 1.00 70.31 136 LYS A CA 1
ATOM 1128 C C . LYS A 1 136 ? 18.348 -2.437 -14.048 1.00 70.31 136 LYS A C 1
ATOM 1130 O O . LYS A 1 136 ? 18.843 -3.234 -14.839 1.00 70.31 136 LYS A O 1
ATOM 1135 N N . ARG A 1 137 ? 17.233 -1.762 -14.330 1.00 64.56 137 ARG A N 1
ATOM 1136 C CA . ARG A 1 137 ? 16.701 -1.676 -15.693 1.00 64.56 137 ARG A CA 1
ATOM 1137 C C . ARG A 1 137 ? 17.601 -0.732 -16.485 1.00 64.56 137 ARG A C 1
ATOM 1139 O O . ARG A 1 137 ? 17.495 0.484 -16.336 1.00 64.56 137 ARG A O 1
ATOM 1146 N N . ASN A 1 138 ? 18.488 -1.288 -17.304 1.00 62.59 138 ASN A N 1
ATOM 1147 C CA . ASN A 1 138 ? 19.232 -0.515 -18.293 1.00 62.59 138 ASN A CA 1
ATOM 1148 C C . ASN A 1 138 ? 18.264 -0.126 -19.415 1.00 62.59 138 ASN A C 1
ATOM 1150 O O . ASN A 1 138 ? 18.149 -0.823 -20.416 1.00 62.59 138 ASN A O 1
ATOM 1154 N N . LEU A 1 139 ? 17.503 0.946 -19.199 1.00 64.94 139 LEU A N 1
ATOM 1155 C CA . LEU A 1 139 ? 16.700 1.552 -20.254 1.00 64.94 139 LEU A CA 1
ATOM 1156 C C . LEU A 1 139 ? 17.649 2.287 -21.195 1.00 64.94 139 LEU A C 1
ATOM 1158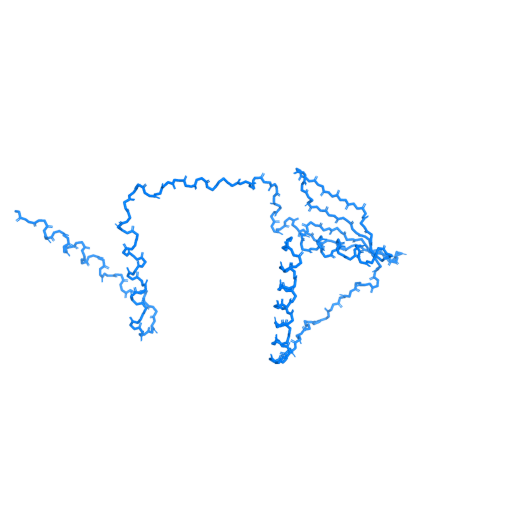 O O . LEU A 1 139 ? 18.346 3.202 -20.749 1.00 64.94 139 LEU A O 1
ATOM 1162 N N . THR A 1 140 ? 17.653 1.893 -22.467 1.00 74.50 140 THR A N 1
ATOM 1163 C CA . THR A 1 140 ? 18.311 2.658 -23.538 1.00 74.50 140 THR A CA 1
ATOM 1164 C C . THR A 1 140 ? 17.711 4.063 -23.619 1.00 74.50 140 THR A C 1
ATOM 1166 O O . THR A 1 140 ? 16.547 4.257 -23.252 1.00 74.50 140 THR A O 1
ATOM 1169 N N . ASP A 1 141 ? 18.468 5.046 -24.103 1.00 78.06 141 ASP A N 1
ATOM 1170 C CA . ASP A 1 141 ? 17.989 6.433 -24.184 1.00 78.06 141 ASP A CA 1
ATOM 1171 C C . ASP A 1 141 ? 16.730 6.580 -25.055 1.00 78.06 141 ASP A C 1
ATOM 1173 O O . ASP A 1 141 ? 15.856 7.391 -24.747 1.00 78.06 141 ASP A O 1
ATOM 1177 N N . GLU A 1 142 ? 16.576 5.723 -26.065 1.00 77.75 142 GLU A N 1
ATOM 1178 C CA . GLU A 1 142 ? 15.377 5.629 -26.905 1.00 77.75 142 GLU A CA 1
ATOM 1179 C C . GLU A 1 142 ? 14.148 5.203 -26.090 1.00 77.75 142 GLU A C 1
ATOM 1181 O O . GLU A 1 142 ? 13.152 5.925 -26.050 1.00 77.75 142 GLU A O 1
ATOM 1186 N N . GLN A 1 143 ? 14.256 4.111 -25.326 1.00 77.25 143 GLN A N 1
ATOM 1187 C CA . GLN A 1 143 ? 13.196 3.654 -24.415 1.00 77.25 143 GLN A CA 1
ATOM 1188 C C . GLN A 1 143 ? 12.838 4.708 -23.355 1.00 77.25 143 GLN A C 1
ATOM 1190 O O . GLN A 1 143 ? 11.673 4.858 -22.988 1.00 77.25 143 GLN A O 1
ATOM 1195 N N . ARG A 1 144 ? 13.815 5.477 -22.853 1.00 79.06 144 ARG A N 1
ATOM 1196 C CA . ARG A 1 144 ? 13.544 6.574 -21.903 1.00 79.06 144 ARG A CA 1
ATOM 1197 C C . ARG A 1 144 ? 12.748 7.703 -22.547 1.00 79.06 144 ARG A C 1
ATOM 1199 O O . ARG A 1 144 ? 11.852 8.260 -21.907 1.00 79.06 144 ARG A O 1
ATOM 1206 N N . LYS A 1 145 ? 13.081 8.049 -23.790 1.00 82.44 145 LYS A N 1
ATOM 1207 C CA . LYS A 1 145 ? 12.400 9.103 -24.543 1.00 82.44 145 LYS A CA 1
ATOM 1208 C C . LYS A 1 145 ? 10.962 8.703 -24.857 1.00 82.44 145 LYS A C 1
ATOM 1210 O O . LYS A 1 145 ? 10.051 9.486 -24.609 1.00 82.44 145 LYS A O 1
ATOM 1215 N N . GLU A 1 146 ? 10.756 7.457 -25.263 1.00 83.25 146 GLU A N 1
ATOM 1216 C CA . GLU A 1 146 ? 9.435 6.916 -25.573 1.00 83.25 146 GLU A CA 1
ATOM 1217 C C . GLU A 1 146 ? 8.510 6.919 -24.345 1.00 83.25 146 GLU A C 1
ATOM 1219 O O . GLU A 1 146 ? 7.383 7.407 -24.413 1.00 83.25 146 GLU A O 1
ATOM 1224 N N . ILE A 1 147 ? 9.019 6.502 -23.178 1.00 84.06 147 ILE A N 1
ATOM 1225 C CA . ILE A 1 147 ? 8.283 6.582 -21.903 1.00 84.06 147 ILE A CA 1
ATOM 1226 C C . ILE A 1 147 ? 7.951 8.039 -21.543 1.00 84.06 147 ILE A C 1
ATOM 1228 O O . ILE A 1 147 ? 6.847 8.335 -21.080 1.00 84.06 147 ILE A O 1
ATOM 1232 N N . SER A 1 148 ? 8.892 8.966 -21.745 1.00 84.62 148 SER A N 1
ATOM 1233 C CA . SER A 1 148 ? 8.685 10.395 -21.475 1.00 84.62 148 SER A CA 1
ATOM 1234 C C . SER A 1 148 ? 7.584 10.982 -22.358 1.00 84.62 148 SER A C 1
ATOM 1236 O O . SER A 1 148 ? 6.700 11.692 -21.868 1.00 84.62 148 SER A O 1
ATOM 1238 N N . ASP A 1 149 ? 7.590 10.645 -23.644 1.00 86.38 149 ASP A N 1
ATOM 1239 C CA . ASP A 1 149 ? 6.614 11.142 -24.606 1.00 86.38 149 ASP A CA 1
ATOM 1240 C C . ASP A 1 149 ? 5.228 10.525 -24.368 1.00 86.38 149 ASP A C 1
ATOM 1242 O O . ASP A 1 149 ? 4.239 11.260 -24.327 1.00 86.38 149 ASP A O 1
ATOM 1246 N N . GLN A 1 150 ? 5.149 9.231 -24.036 1.00 83.75 150 GLN A N 1
ATOM 1247 C CA . GLN A 1 150 ? 3.912 8.601 -23.555 1.00 83.75 150 GLN A CA 1
ATOM 1248 C C . GLN A 1 150 ? 3.368 9.280 -22.288 1.00 83.75 150 GLN A C 1
ATOM 1250 O O . GLN A 1 150 ? 2.161 9.474 -22.128 1.00 83.75 150 GLN A O 1
ATOM 1255 N N . MET A 1 151 ? 4.241 9.704 -21.373 1.00 84.75 151 MET A N 1
ATOM 1256 C CA . MET A 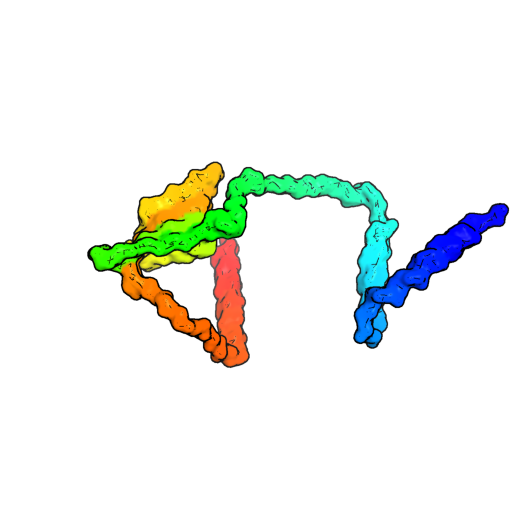1 151 ? 3.797 10.377 -20.155 1.00 84.75 151 MET A CA 1
ATOM 1257 C C . MET A 1 151 ? 3.272 11.795 -20.429 1.00 84.75 151 MET A C 1
ATOM 1259 O O . MET A 1 151 ? 2.341 12.243 -19.752 1.00 84.75 151 MET A O 1
ATOM 1263 N N . LYS A 1 152 ? 3.815 12.500 -21.430 1.00 87.12 152 LYS A N 1
ATOM 1264 C CA . LYS A 1 152 ? 3.293 13.802 -21.882 1.00 87.12 152 LYS A CA 1
ATOM 1265 C C . LYS A 1 152 ? 1.917 13.658 -22.526 1.00 87.12 152 LYS A C 1
ATOM 1267 O O . LYS A 1 152 ? 1.023 14.434 -22.189 1.00 87.12 152 LYS A O 1
ATOM 1272 N N . THR A 1 153 ? 1.719 12.658 -23.385 1.00 86.62 153 THR A N 1
ATOM 1273 C CA . THR A 1 153 ? 0.424 12.430 -24.047 1.00 86.62 153 THR A CA 1
ATOM 1274 C C . THR A 1 153 ? -0.656 12.043 -23.039 1.00 86.62 153 THR A C 1
ATOM 1276 O O . THR A 1 153 ? -1.741 12.623 -23.055 1.00 86.62 153 THR A O 1
ATOM 1279 N N . MET A 1 154 ? -0.347 11.168 -22.075 1.00 81.31 154 MET A N 1
ATOM 1280 C CA . MET A 1 154 ? -1.267 10.831 -20.982 1.00 81.31 154 MET A CA 1
ATOM 1281 C C . MET A 1 154 ? -1.660 12.049 -20.134 1.00 81.31 154 MET A C 1
ATOM 1283 O O . MET A 1 154 ? -2.818 12.178 -19.732 1.00 81.31 154 MET A O 1
ATOM 1287 N N . ARG A 1 155 ? -0.714 12.954 -19.847 1.00 83.50 155 ARG A N 1
ATOM 1288 C CA . ARG A 1 155 ? -0.990 14.195 -19.101 1.00 83.50 155 ARG A CA 1
ATOM 1289 C C . ARG A 1 155 ? -1.845 15.171 -19.906 1.00 83.50 155 ARG A C 1
ATOM 1291 O O . ARG A 1 155 ? -2.736 15.786 -19.329 1.00 83.50 155 ARG A O 1
ATOM 1298 N N . ALA A 1 156 ? -1.593 15.296 -21.209 1.00 81.25 156 ALA A N 1
ATOM 1299 C CA . ALA A 1 156 ? -2.391 16.132 -22.100 1.00 81.25 156 ALA A CA 1
ATOM 1300 C C . ALA A 1 156 ? -3.835 15.621 -22.190 1.00 81.25 156 ALA A C 1
ATOM 1302 O O . ALA A 1 156 ? -4.759 16.404 -21.994 1.00 81.25 156 ALA A O 1
ATOM 1303 N N . LYS A 1 157 ? -4.020 14.304 -22.355 1.00 78.50 157 LYS A N 1
ATOM 1304 C CA . LYS A 1 157 ? -5.343 13.668 -22.407 1.00 78.50 157 LYS A CA 1
ATOM 1305 C C . LYS A 1 157 ? -6.143 13.870 -21.117 1.00 78.50 157 LYS A C 1
ATOM 1307 O O . LYS A 1 157 ? -7.300 14.262 -21.148 1.00 78.50 157 LYS A O 1
ATOM 1312 N N . ARG A 1 158 ? -5.501 13.714 -19.954 1.00 76.38 158 ARG A N 1
ATOM 1313 C CA . ARG A 1 158 ? -6.148 14.019 -18.664 1.00 76.38 158 ARG A CA 1
ATOM 1314 C C . ARG A 1 158 ? -6.558 15.483 -18.527 1.00 76.38 158 ARG A C 1
ATOM 1316 O O . ARG A 1 158 ? -7.515 15.761 -17.820 1.00 76.38 158 ARG A O 1
ATOM 1323 N N . LYS A 1 159 ? -5.825 16.407 -19.157 1.00 72.38 159 LYS A N 1
ATOM 1324 C CA . LYS A 1 159 ? -6.138 17.839 -19.124 1.00 72.38 159 LYS A CA 1
ATOM 1325 C C . LYS A 1 159 ? -7.330 18.165 -20.025 1.00 72.38 159 LYS A C 1
ATOM 1327 O O . LYS A 1 159 ? -8.195 18.922 -19.596 1.00 72.38 159 LYS A O 1
ATOM 1332 N N . THR A 1 160 ? -7.400 17.569 -21.216 1.00 67.19 160 THR A N 1
ATOM 1333 C CA . THR A 1 160 ? -8.539 17.729 -22.133 1.00 67.19 160 THR A CA 1
ATOM 1334 C C . THR A 1 160 ? -9.815 17.115 -21.572 1.00 67.19 160 THR A C 1
ATOM 1336 O O . THR A 1 160 ? -10.843 17.771 -21.606 1.00 67.19 160 THR A O 1
ATOM 1339 N N . ASP A 1 161 ? -9.737 15.934 -20.952 1.00 63.25 161 ASP A N 1
ATOM 1340 C CA . ASP A 1 161 ? -10.902 15.268 -20.344 1.00 63.25 161 ASP A CA 1
ATOM 1341 C C . ASP A 1 161 ? -11.390 15.982 -19.060 1.00 63.25 161 ASP A C 1
ATOM 1343 O O . ASP A 1 161 ? -12.473 15.698 -18.556 1.00 63.25 161 ASP A O 1
ATOM 1347 N N . SER A 1 162 ? -10.584 16.901 -18.508 1.00 58.25 162 SER A N 1
ATOM 1348 C CA . SER A 1 162 ? -10.903 17.693 -17.309 1.00 58.25 162 SER A CA 1
ATOM 1349 C C . SER A 1 162 ? -11.427 19.106 -17.593 1.00 58.25 162 SER A C 1
ATOM 1351 O O . SER A 1 162 ? -11.711 19.837 -16.643 1.00 58.25 162 SER A O 1
ATOM 1353 N N . MET A 1 163 ? -11.525 19.516 -18.863 1.00 53.56 163 MET A N 1
ATOM 1354 C CA . MET A 1 163 ? -12.171 20.776 -19.251 1.00 53.56 163 MET A CA 1
ATOM 1355 C C . MET A 1 163 ? -13.601 20.470 -19.731 1.00 53.56 163 MET A C 1
ATOM 1357 O O . MET A 1 163 ? -13.737 19.634 -20.623 1.00 53.56 163 MET A O 1
ATOM 1361 N N . PRO A 1 164 ? -14.637 21.072 -19.110 1.00 57.62 164 PRO A N 1
ATOM 1362 C CA . PRO A 1 164 ? -16.036 20.863 -19.484 1.00 57.62 164 PRO A CA 1
ATOM 1363 C C . PRO A 1 164 ? -16.363 21.415 -20.875 1.00 57.62 164 PRO A C 1
ATOM 1365 O O . PRO A 1 164 ? -15.705 22.398 -21.293 1.00 57.62 164 PRO A O 1
#

Secondary structure (DSSP, 8-state):
--THHHHHHHHHHGGG-TT---S---THHHHHHHHHHHHTTSS-TTS-----------S----GGG--EEEEE-SS-SEEEEEE--HHHHHHHHHHHHH-TTT-EEEEEEEETTEEEEEEEEEEGGG----SS-------HHHHHHHHHHHHHHHHHHHHTT--

pLDDT: mean 71.44, std 22.42, range [33.72, 97.75]